Protein AF-A0A094FF43-F1 (afdb_monomer_lite)

Radius of gyration: 44.29 Å; chains: 1; bounding box: 43×76×124 Å

Foldseek 3Di:
DEDAPAQEDQEDEDEDADEDADAHPQHAYHNHEYYADEAYDHYHPPNHQAHRAYHAYHAAEYDCVNVVVNCVSNVHDPPDPRDDHDHPHPPPPPPPPPVVVVCVVPVPVVVVVVVVVVVVVVVVVVVVVPPDPDDPCVVVVVPDDDDDDDDDDYDDDDDDDDDDDDDDDDDDDDDDDDDD

Secondary structure (DSSP, 8-state):
---TT--EEEEEEEEEEEEEEEE-TT--EEEEEEEEEEEEEEEE-TT--EES-EEEEEEEE---HHHHHHHHHTT--SS-TTEEEEEE-----PPPPHHHHHHHHHHHHHHHHHHHHHHHHHHHHHHHHS-PPPPGGGGTGGGS--PPPPP-----------------------------

pLDDT: mean 71.74, std 20.82, range [31.08, 95.75]

Sequence (180 aa):
FSLPKLLSTDSFKVYTYNPLGVNLAPLATITNKLSLRGNITELSLSSLNHVGEVQIQSEDILDCAPAIAVWERAQHSIPDDKFNCAGKKVQPKKPFPKAAIIGMSIGIPLVIAVLVLLYIQRKKTTRRLNEAPPPEYDLALEALPKYSPREDGGSVNGPESVQGSESVASTHPLERRNNV

Structure (mmCIF, N/CA/C/O backbone):
data_AF-A0A094FF43-F1
#
_entry.id   AF-A0A094FF43-F1
#
loop_
_atom_site.group_PDB
_atom_site.id
_atom_site.type_symbol
_atom_site.label_atom_id
_atom_site.label_alt_id
_atom_site.label_comp_id
_atom_site.label_asym_id
_atom_site.label_entity_id
_atom_site.label_seq_id
_atom_site.pdbx_PDB_ins_code
_atom_site.Cartn_x
_atom_site.Cartn_y
_atom_site.Cartn_z
_atom_site.occupancy
_atom_site.B_iso_or_equiv
_atom_site.auth_seq_id
_atom_site.auth_comp_id
_atom_site.auth_asym_id
_atom_site.auth_atom_id
_atom_site.pdbx_PDB_model_num
ATOM 1 N N . PHE A 1 1 ? 2.092 -13.997 4.480 1.00 56.56 1 PHE A N 1
ATOM 2 C CA . PHE A 1 1 ? 2.325 -14.617 3.158 1.00 56.56 1 PHE A CA 1
ATOM 3 C C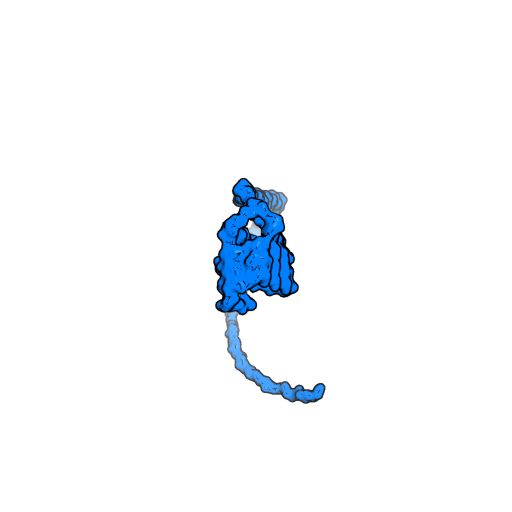 . PHE A 1 1 ? 3.713 -14.196 2.686 1.00 56.56 1 PHE A C 1
ATOM 5 O O . PHE A 1 1 ? 4.025 -13.025 2.852 1.00 56.56 1 PHE A O 1
ATOM 12 N N . SER A 1 2 ? 4.560 -15.106 2.190 1.00 52.78 2 SER A N 1
ATOM 13 C CA . SER A 1 2 ? 5.903 -14.768 1.684 1.00 52.78 2 SER A CA 1
ATOM 14 C C . SER A 1 2 ? 6.236 -15.570 0.421 1.00 52.78 2 SER A C 1
ATOM 16 O O . SER A 1 2 ? 5.832 -16.725 0.289 1.00 52.78 2 SER A O 1
ATOM 18 N N . LEU A 1 3 ? 6.958 -14.948 -0.516 1.00 66.69 3 LEU A N 1
ATOM 19 C CA . LEU A 1 3 ? 7.354 -15.524 -1.809 1.00 66.69 3 LEU A CA 1
ATOM 20 C C . LEU A 1 3 ? 8.888 -15.497 -1.952 1.00 66.69 3 LEU A C 1
ATOM 22 O O . LEU A 1 3 ? 9.415 -14.772 -2.789 1.00 66.69 3 LEU A O 1
ATOM 26 N N . PRO A 1 4 ? 9.637 -16.286 -1.163 1.00 68.06 4 PRO A N 1
ATOM 27 C CA . PRO A 1 4 ? 11.077 -16.100 -0.943 1.00 68.06 4 PRO A CA 1
ATOM 28 C C . PRO A 1 4 ? 11.986 -16.291 -2.171 1.00 68.06 4 PRO A C 1
ATOM 30 O O . PRO A 1 4 ? 13.184 -16.055 -2.073 1.00 68.06 4 PRO A O 1
ATOM 33 N N . LYS A 1 5 ? 11.459 -16.736 -3.317 1.00 81.62 5 LYS A N 1
ATOM 34 C CA . LYS A 1 5 ? 12.231 -16.940 -4.558 1.00 81.62 5 LYS A CA 1
ATOM 35 C C . LYS A 1 5 ? 11.713 -16.135 -5.748 1.00 81.62 5 LYS A C 1
ATOM 37 O O . LYS A 1 5 ? 12.298 -16.209 -6.825 1.00 81.62 5 LYS A O 1
ATOM 42 N N . LEU A 1 6 ? 10.614 -15.402 -5.587 1.00 81.00 6 LEU A N 1
ATOM 43 C CA . LEU A 1 6 ? 10.031 -14.651 -6.690 1.00 81.00 6 LEU A CA 1
ATOM 44 C C . LEU A 1 6 ? 10.746 -13.303 -6.797 1.00 81.00 6 LEU A C 1
ATOM 46 O O . LEU A 1 6 ? 10.535 -12.431 -5.963 1.00 81.00 6 LEU A O 1
ATOM 50 N N . LEU A 1 7 ? 11.614 -13.160 -7.800 1.00 89.31 7 LEU A N 1
ATOM 51 C CA . LEU A 1 7 ? 12.406 -11.944 -8.033 1.00 89.31 7 LEU A CA 1
ATOM 52 C C . LEU A 1 7 ? 11.763 -11.002 -9.055 1.00 89.31 7 LEU A C 1
ATOM 54 O O . LEU A 1 7 ? 11.935 -9.790 -8.963 1.00 89.31 7 LEU A O 1
ATOM 58 N N . SER A 1 8 ? 10.998 -11.546 -10.000 1.00 91.06 8 SER A N 1
ATOM 59 C CA . SER A 1 8 ? 10.296 -10.773 -11.021 1.00 91.06 8 SER A CA 1
ATOM 60 C C . SER A 1 8 ? 8.938 -11.393 -11.325 1.00 91.06 8 SER A C 1
ATOM 62 O O . SER A 1 8 ? 8.782 -12.615 -11.281 1.00 91.06 8 SER A O 1
ATOM 64 N N . THR A 1 9 ? 7.957 -10.552 -11.626 1.00 94.12 9 THR A N 1
ATOM 65 C CA . THR A 1 9 ? 6.643 -10.953 -12.130 1.00 94.12 9 THR A CA 1
ATOM 66 C C . THR A 1 9 ? 6.130 -9.900 -13.103 1.00 94.12 9 THR A C 1
ATOM 68 O O . THR A 1 9 ? 6.512 -8.735 -13.033 1.00 94.12 9 THR A O 1
ATOM 71 N N . ASP A 1 10 ? 5.236 -10.290 -14.004 1.00 94.12 10 ASP A N 1
ATOM 72 C CA . ASP A 1 10 ? 4.547 -9.323 -14.856 1.00 94.12 10 ASP A CA 1
ATOM 73 C C . ASP A 1 10 ? 3.554 -8.491 -14.032 1.00 94.12 10 ASP A C 1
ATOM 75 O O . ASP A 1 10 ? 3.614 -7.265 -13.985 1.00 94.12 10 ASP A O 1
ATOM 79 N N . SER A 1 11 ? 2.668 -9.175 -13.311 1.00 93.06 11 SER A N 1
ATOM 80 C CA . SER A 1 11 ? 1.592 -8.556 -12.547 1.00 93.06 11 SER A CA 1
ATOM 81 C C . SER A 1 11 ? 1.504 -9.172 -11.155 1.00 93.06 11 SER A C 1
ATOM 83 O O . SER A 1 11 ? 1.654 -10.384 -10.984 1.00 93.06 11 SER A O 1
ATOM 85 N N . PHE A 1 12 ? 1.221 -8.346 -10.152 1.00 93.44 12 PHE A N 1
ATOM 86 C CA . PHE A 1 12 ? 0.979 -8.781 -8.780 1.00 93.44 12 PHE A CA 1
ATOM 87 C C . PHE A 1 12 ? -0.339 -8.191 -8.292 1.00 93.44 12 PHE A C 1
ATOM 89 O O . PHE A 1 12 ? -0.502 -6.971 -8.258 1.00 93.44 12 PHE A O 1
ATOM 96 N N . LYS A 1 13 ? -1.299 -9.055 -7.947 1.00 94.88 13 LYS A N 1
ATOM 97 C CA . LYS A 1 13 ? -2.649 -8.644 -7.551 1.00 94.88 13 LYS A CA 1
ATOM 98 C C . LYS A 1 13 ? -3.035 -9.291 -6.232 1.00 94.88 13 LYS A C 1
ATOM 100 O O . LYS A 1 13 ? -2.960 -10.511 -6.109 1.00 94.88 13 LYS A O 1
ATOM 105 N N . VAL A 1 14 ? -3.479 -8.486 -5.274 1.00 93.94 14 VAL A N 1
ATOM 106 C CA . VAL A 1 14 ? -3.977 -8.963 -3.981 1.00 93.94 14 VAL A CA 1
ATOM 107 C C . VAL A 1 14 ? -5.295 -8.278 -3.667 1.00 93.94 14 VAL A C 1
ATOM 109 O O . VAL A 1 14 ? -5.394 -7.052 -3.703 1.00 93.94 14 VAL A O 1
ATOM 112 N N . TYR A 1 15 ? -6.285 -9.098 -3.329 1.00 94.38 15 TYR A N 1
ATOM 113 C CA . TYR A 1 15 ? -7.586 -8.673 -2.836 1.00 94.38 15 TYR A CA 1
ATOM 114 C C . TYR A 1 15 ? -7.793 -9.298 -1.463 1.00 94.38 15 TYR A C 1
ATOM 116 O O . TYR A 1 15 ? -7.641 -10.512 -1.319 1.00 94.38 15 TYR A O 1
ATOM 124 N N . THR A 1 16 ? -8.111 -8.489 -0.458 1.00 92.31 16 THR A N 1
ATOM 125 C CA . THR A 1 16 ? -8.275 -8.982 0.914 1.00 92.31 16 THR A CA 1
ATOM 126 C C . THR A 1 16 ? -9.426 -8.300 1.634 1.00 92.31 16 THR A C 1
ATOM 128 O O . THR A 1 16 ? -9.541 -7.079 1.626 1.00 92.31 16 THR A O 1
ATOM 131 N N . TYR A 1 17 ? -10.261 -9.093 2.297 1.00 92.50 17 TYR A N 1
ATOM 132 C CA . TYR A 1 17 ? -11.301 -8.588 3.198 1.00 92.50 17 TYR A CA 1
ATOM 133 C C . TYR A 1 17 ? -10.786 -8.458 4.637 1.00 92.50 17 TYR A C 1
ATOM 135 O O . TYR A 1 17 ? -11.194 -7.566 5.376 1.00 92.50 17 TYR A O 1
ATOM 143 N N . ASN A 1 18 ? -9.854 -9.333 5.023 1.00 92.50 18 ASN A N 1
ATOM 144 C CA . ASN A 1 18 ? -9.250 -9.334 6.350 1.00 92.50 18 ASN A CA 1
ATOM 145 C C . ASN A 1 18 ? -8.011 -8.426 6.377 1.00 92.50 18 ASN A C 1
ATOM 147 O O . ASN A 1 18 ? -7.347 -8.300 5.342 1.00 92.50 18 ASN A O 1
ATOM 151 N N . PRO A 1 19 ? -7.667 -7.844 7.543 1.00 91.88 19 PRO A N 1
ATOM 152 C CA . PRO A 1 19 ? -6.431 -7.090 7.721 1.00 91.88 19 PRO A CA 1
ATOM 153 C C . PRO A 1 19 ? -5.211 -7.877 7.226 1.00 91.88 19 PRO A C 1
ATOM 155 O O . PRO A 1 19 ? -4.962 -8.996 7.685 1.00 91.88 19 PRO A O 1
ATOM 158 N N . LEU A 1 20 ? -4.460 -7.305 6.285 1.00 92.25 20 LEU A N 1
ATOM 159 C CA . LEU A 1 20 ? -3.288 -7.942 5.690 1.00 92.25 20 LEU A CA 1
ATOM 160 C C . LEU A 1 20 ? -2.114 -6.967 5.592 1.00 92.25 20 LEU A C 1
ATOM 162 O O . LEU A 1 20 ? -2.207 -5.919 4.952 1.00 92.25 20 LEU A O 1
ATOM 166 N N . GLY A 1 21 ? -0.978 -7.369 6.161 1.00 92.19 21 GLY A N 1
ATOM 167 C CA . GLY A 1 21 ? 0.318 -6.758 5.880 1.00 92.19 21 GLY A CA 1
ATOM 168 C C . GLY A 1 21 ? 0.927 -7.350 4.611 1.00 92.19 21 GLY A C 1
ATOM 169 O O . GLY A 1 21 ? 1.038 -8.573 4.474 1.00 92.19 21 GLY A O 1
ATOM 170 N N . VAL A 1 22 ? 1.322 -6.489 3.675 1.00 91.69 22 VAL A N 1
ATOM 171 C CA . VAL A 1 22 ? 1.930 -6.886 2.403 1.00 91.69 22 VAL A CA 1
ATOM 172 C C . VAL A 1 22 ? 3.428 -6.616 2.461 1.00 91.69 22 VAL A C 1
ATOM 174 O O . VAL A 1 22 ? 3.863 -5.469 2.500 1.00 91.69 22 VAL A O 1
ATOM 177 N N . ASN A 1 23 ? 4.219 -7.686 2.417 1.00 93.00 23 ASN A N 1
ATOM 178 C CA . ASN A 1 23 ? 5.666 -7.623 2.254 1.00 93.00 23 ASN A CA 1
ATOM 179 C C . ASN A 1 23 ? 6.042 -8.383 0.983 1.00 93.00 23 ASN A C 1
ATOM 181 O O . ASN A 1 23 ? 5.825 -9.594 0.898 1.00 93.00 23 ASN A O 1
ATOM 185 N N . LEU A 1 24 ? 6.568 -7.662 -0.006 1.00 90.75 24 LEU A N 1
ATOM 186 C CA . LEU A 1 24 ? 6.925 -8.251 -1.295 1.00 90.75 24 LEU A CA 1
ATOM 187 C C . LEU A 1 24 ? 8.354 -8.786 -1.347 1.00 90.75 24 LEU A C 1
ATOM 189 O O . LEU A 1 24 ? 8.715 -9.369 -2.360 1.00 90.75 24 LEU A O 1
ATOM 193 N N . ALA A 1 25 ? 9.161 -8.649 -0.293 1.00 89.44 25 ALA A N 1
ATOM 194 C CA . ALA A 1 25 ? 10.526 -9.162 -0.311 1.00 89.44 25 ALA A CA 1
ATOM 195 C C . ALA A 1 25 ? 10.560 -10.676 -0.615 1.00 89.44 25 ALA A C 1
ATOM 197 O O . ALA A 1 25 ? 9.805 -11.443 -0.003 1.00 89.44 25 ALA A O 1
ATOM 198 N N . PRO A 1 26 ? 11.433 -11.131 -1.539 1.00 90.19 26 PRO A N 1
ATOM 199 C CA . PRO A 1 26 ? 12.526 -10.418 -2.216 1.00 90.19 26 PRO A CA 1
ATOM 200 C C . PRO A 1 26 ? 12.194 -9.899 -3.634 1.00 90.19 26 PRO A C 1
ATOM 202 O O . PRO A 1 26 ? 13.107 -9.677 -4.426 1.00 90.19 26 PRO A O 1
ATOM 205 N N . LEU A 1 27 ? 10.920 -9.733 -3.990 1.00 91.31 27 LEU A N 1
ATOM 206 C CA . LEU A 1 27 ? 10.491 -9.307 -5.322 1.00 91.31 27 LEU A CA 1
ATOM 207 C C . LEU A 1 27 ? 11.119 -7.962 -5.699 1.00 91.31 27 LEU A C 1
ATOM 209 O O . LEU A 1 27 ? 10.945 -6.967 -4.990 1.00 91.31 27 LEU A O 1
ATOM 213 N N . ALA A 1 28 ? 11.841 -7.950 -6.817 1.00 92.94 28 ALA A N 1
ATOM 214 C CA . ALA A 1 28 ? 12.603 -6.806 -7.302 1.00 92.94 28 ALA A CA 1
ATOM 215 C C . ALA A 1 28 ? 11.921 -6.089 -8.472 1.00 92.94 28 ALA A C 1
ATOM 217 O O . ALA A 1 28 ? 12.073 -4.875 -8.621 1.00 92.94 28 ALA A O 1
ATOM 218 N N . THR A 1 29 ? 11.148 -6.811 -9.285 1.00 93.56 29 THR A N 1
ATOM 219 C CA . THR A 1 29 ? 10.566 -6.264 -10.516 1.00 93.56 29 THR A CA 1
ATOM 220 C C . THR A 1 29 ? 9.107 -6.673 -10.688 1.00 93.56 29 THR A C 1
ATOM 222 O O . THR A 1 29 ? 8.768 -7.853 -10.600 1.00 93.56 29 THR A O 1
ATOM 225 N N . ILE A 1 30 ? 8.248 -5.689 -10.965 1.00 94.50 30 ILE A N 1
ATOM 226 C CA . ILE A 1 30 ? 6.887 -5.884 -11.474 1.00 94.50 30 ILE A CA 1
ATOM 227 C C . ILE A 1 30 ? 6.784 -5.141 -12.804 1.00 94.50 30 ILE A C 1
ATOM 229 O O . ILE A 1 30 ? 6.743 -3.917 -12.826 1.00 94.50 30 ILE A O 1
ATOM 233 N N . THR A 1 31 ? 6.775 -5.852 -13.925 1.00 92.50 31 THR A N 1
ATOM 234 C CA . THR A 1 31 ? 6.889 -5.199 -15.241 1.00 92.50 31 THR A CA 1
ATOM 235 C C . THR A 1 31 ? 5.644 -4.398 -15.617 1.00 92.50 31 THR A C 1
ATOM 237 O O . THR A 1 31 ? 5.757 -3.338 -16.222 1.00 92.50 31 THR A O 1
ATOM 240 N N . ASN A 1 32 ? 4.462 -4.888 -15.252 1.00 94.06 32 ASN A N 1
ATOM 241 C CA . ASN A 1 32 ? 3.196 -4.336 -15.708 1.00 94.06 32 ASN A CA 1
ATOM 242 C C . ASN A 1 32 ? 2.439 -3.667 -14.564 1.00 94.06 32 ASN A C 1
ATOM 244 O O . ASN A 1 32 ? 2.409 -2.444 -14.493 1.00 94.06 32 ASN A O 1
ATOM 248 N N . LYS A 1 33 ? 1.864 -4.438 -13.631 1.00 93.94 33 LYS A N 1
ATOM 249 C CA . LYS A 1 33 ? 0.912 -3.875 -12.662 1.00 93.94 33 LYS A CA 1
ATOM 250 C C . LYS A 1 33 ? 1.011 -4.458 -11.260 1.00 93.94 33 LYS A C 1
ATOM 252 O O . LYS A 1 33 ? 0.820 -5.659 -11.060 1.00 93.94 33 LYS A O 1
ATOM 257 N N . LEU A 1 34 ? 1.185 -3.578 -10.275 1.00 95.12 34 LEU A N 1
ATOM 258 C CA . LEU A 1 34 ? 0.960 -3.839 -8.855 1.00 95.12 34 LEU A CA 1
ATOM 259 C C . LEU A 1 34 ? -0.447 -3.360 -8.477 1.00 95.12 34 LEU A C 1
ATOM 261 O O . LEU A 1 34 ? -0.717 -2.162 -8.482 1.00 95.12 34 LEU A O 1
ATOM 265 N N . SER A 1 35 ? -1.349 -4.283 -8.138 1.00 95.75 35 SER A N 1
ATOM 266 C CA . SER A 1 35 ? -2.712 -3.961 -7.707 1.00 95.75 35 SER A CA 1
ATOM 267 C C . SER A 1 35 ? -3.007 -4.535 -6.328 1.00 95.75 35 SER A C 1
ATOM 269 O O . SER A 1 35 ? -3.028 -5.748 -6.136 1.00 95.75 35 SER A O 1
ATOM 271 N N . LEU A 1 36 ? -3.251 -3.661 -5.362 1.00 95.06 36 LEU A N 1
ATOM 272 C CA . LEU A 1 36 ? -3.528 -4.026 -3.982 1.00 95.06 36 LEU A CA 1
ATOM 273 C C . LEU A 1 36 ? -4.868 -3.413 -3.571 1.00 95.06 36 LEU A C 1
ATOM 275 O O . LEU A 1 36 ? -5.031 -2.196 -3.649 1.00 95.06 36 LEU A O 1
ATOM 279 N N . ARG A 1 37 ? -5.839 -4.234 -3.160 1.00 94.88 37 ARG A N 1
ATOM 280 C CA . ARG A 1 37 ? -7.187 -3.757 -2.826 1.00 94.88 37 ARG A CA 1
ATOM 281 C C . ARG A 1 37 ? -7.759 -4.424 -1.577 1.00 94.88 37 ARG A C 1
ATOM 283 O O . ARG A 1 37 ? -7.678 -5.643 -1.432 1.00 94.88 37 ARG A O 1
ATOM 290 N N . GLY A 1 38 ? -8.404 -3.625 -0.731 1.00 93.19 38 GLY A N 1
ATOM 291 C CA . GLY A 1 38 ? -9.156 -4.089 0.437 1.00 93.19 38 GLY A CA 1
ATOM 292 C C . GLY A 1 38 ? -8.525 -3.660 1.762 1.00 93.19 38 GLY A C 1
ATOM 293 O O . GLY A 1 38 ? -7.999 -2.555 1.856 1.00 93.19 38 GLY A O 1
ATOM 294 N N . ASN A 1 39 ? -8.575 -4.496 2.799 1.00 92.50 39 ASN A N 1
ATOM 295 C CA . ASN A 1 39 ? -8.104 -4.125 4.140 1.00 92.50 39 ASN A CA 1
ATOM 296 C C . ASN A 1 39 ? -6.585 -4.328 4.309 1.00 92.50 39 ASN A C 1
ATOM 298 O O . ASN A 1 39 ? -6.123 -5.336 4.847 1.00 92.50 39 ASN A O 1
ATOM 302 N N . ILE A 1 40 ? -5.802 -3.377 3.798 1.00 92.38 40 ILE A N 1
ATOM 303 C CA . ILE A 1 40 ? -4.337 -3.418 3.859 1.00 92.38 40 ILE A CA 1
ATOM 304 C C . ILE A 1 40 ? -3.855 -2.508 4.976 1.00 92.38 40 ILE A C 1
ATOM 306 O O . ILE A 1 40 ? -4.079 -1.298 4.932 1.00 92.38 40 ILE A O 1
ATOM 310 N N . THR A 1 41 ? -3.171 -3.104 5.948 1.00 90.69 41 THR A N 1
ATOM 311 C CA . THR A 1 41 ? -2.727 -2.423 7.171 1.00 90.69 41 THR A CA 1
ATOM 312 C C . THR A 1 41 ? -1.263 -2.008 7.130 1.00 90.69 41 THR A C 1
ATOM 314 O O . THR A 1 41 ? -0.861 -1.090 7.835 1.00 90.69 41 THR A O 1
ATOM 317 N N . GLU A 1 42 ? -0.449 -2.690 6.326 1.00 91.25 42 GLU A N 1
ATOM 318 C CA . GLU A 1 42 ? 0.986 -2.436 6.223 1.00 91.25 42 GLU A CA 1
ATOM 319 C C . GLU A 1 42 ? 1.470 -2.713 4.801 1.00 91.25 42 GLU A C 1
ATOM 321 O O . GLU A 1 42 ? 1.015 -3.660 4.149 1.00 91.25 42 GLU A O 1
ATOM 326 N N . LEU A 1 43 ? 2.408 -1.891 4.333 1.00 91.06 43 LEU A N 1
ATOM 327 C CA . LEU A 1 43 ? 2.989 -1.991 3.005 1.00 91.06 43 LEU A CA 1
ATOM 328 C C . LEU A 1 43 ? 4.512 -1.881 3.076 1.00 91.06 43 LEU A C 1
ATOM 330 O O . LEU A 1 43 ? 5.056 -0.832 3.410 1.00 91.06 43 LEU A O 1
ATOM 334 N N . SER A 1 44 ? 5.198 -2.954 2.689 1.00 92.88 44 SER A N 1
ATOM 335 C CA . SER A 1 44 ? 6.651 -2.987 2.544 1.00 92.88 44 SER A CA 1
ATOM 336 C C . SER A 1 44 ? 7.034 -3.399 1.124 1.00 92.88 44 SER A C 1
ATOM 338 O O . SER A 1 44 ? 6.791 -4.526 0.684 1.00 92.88 44 SER A O 1
ATOM 340 N N . LEU A 1 45 ? 7.628 -2.445 0.403 1.00 91.94 45 LEU A N 1
ATOM 341 C CA . LEU A 1 45 ? 8.055 -2.563 -0.997 1.00 91.94 45 LEU A CA 1
ATOM 342 C C . LEU A 1 45 ? 9.560 -2.280 -1.158 1.00 91.94 45 LEU A C 1
ATOM 344 O O . LEU A 1 45 ? 10.019 -1.847 -2.213 1.00 91.94 45 LEU A O 1
ATOM 348 N N . SER A 1 46 ? 10.338 -2.480 -0.095 1.00 89.19 46 SER A N 1
ATOM 349 C CA . SER A 1 46 ? 11.753 -2.092 -0.030 1.00 89.19 46 SER A CA 1
ATOM 350 C C . SER A 1 46 ? 12.633 -2.795 -1.066 1.00 89.19 46 SER A C 1
ATOM 352 O O . SER A 1 46 ? 13.551 -2.176 -1.597 1.00 89.19 46 SER A O 1
ATOM 354 N N . SER A 1 47 ? 12.339 -4.056 -1.395 1.00 91.50 47 SER A N 1
ATOM 355 C CA . SER A 1 47 ? 13.074 -4.820 -2.411 1.00 91.50 47 SER A CA 1
ATOM 356 C C . SER A 1 47 ? 12.725 -4.431 -3.847 1.00 91.50 47 SER A C 1
ATOM 358 O O . SER A 1 47 ? 13.485 -4.753 -4.756 1.00 91.50 47 SER A O 1
ATOM 360 N N . LEU A 1 48 ? 11.585 -3.765 -4.064 1.00 92.00 48 LEU A N 1
ATOM 361 C CA . LEU A 1 48 ? 11.070 -3.479 -5.396 1.00 92.00 48 LEU A CA 1
ATOM 362 C C . LEU A 1 48 ? 11.825 -2.287 -5.995 1.00 92.00 48 LEU A C 1
ATOM 364 O O . LEU A 1 48 ? 11.866 -1.215 -5.393 1.00 92.00 48 LEU A O 1
ATOM 368 N N . ASN A 1 49 ? 12.426 -2.485 -7.166 1.00 92.06 49 ASN A N 1
ATOM 369 C CA . ASN A 1 49 ? 13.223 -1.483 -7.880 1.00 92.06 49 ASN A CA 1
ATOM 370 C C . ASN A 1 49 ? 12.517 -0.947 -9.125 1.00 92.06 49 ASN A C 1
ATOM 372 O O . ASN A 1 49 ? 12.790 0.171 -9.548 1.00 92.06 49 ASN A O 1
ATOM 376 N N . HIS A 1 50 ? 11.628 -1.742 -9.717 1.00 92.88 50 HIS A N 1
ATOM 377 C CA . HIS A 1 50 ? 10.885 -1.358 -10.907 1.00 92.88 50 HIS A CA 1
ATOM 378 C C . HIS A 1 50 ? 9.431 -1.814 -10.802 1.00 92.88 50 HIS A C 1
ATOM 380 O O . HIS A 1 50 ? 9.161 -2.957 -10.414 1.00 92.88 50 HIS A O 1
ATOM 386 N N . VAL A 1 51 ? 8.515 -0.914 -11.155 1.00 93.44 51 VAL A N 1
ATOM 387 C CA . VAL A 1 51 ? 7.075 -1.160 -11.210 1.00 93.44 51 VAL A CA 1
ATOM 388 C C . VAL A 1 51 ? 6.475 -0.369 -12.372 1.00 93.44 51 VAL A C 1
ATOM 390 O O . VAL A 1 51 ? 6.714 0.828 -12.459 1.00 93.44 51 VAL A O 1
ATOM 393 N N . GLY A 1 52 ? 5.719 -1.022 -13.257 1.00 91.69 52 GLY A N 1
ATOM 394 C CA . GLY A 1 52 ? 5.111 -0.346 -14.414 1.00 91.69 52 GLY A CA 1
ATOM 395 C C . GLY A 1 52 ? 3.892 0.521 -14.071 1.00 91.69 52 GLY A C 1
ATOM 396 O O . GLY A 1 52 ? 3.736 1.622 -14.592 1.00 91.69 52 GLY A O 1
ATOM 397 N N . GLU A 1 53 ? 3.025 0.031 -13.184 1.00 94.44 53 GLU A N 1
ATOM 398 C CA . GLU A 1 53 ? 1.800 0.695 -12.730 1.00 94.44 53 GLU A CA 1
ATOM 399 C C . GLU A 1 53 ? 1.533 0.321 -11.268 1.00 94.44 53 GLU A C 1
ATOM 401 O O . GLU A 1 53 ? 1.670 -0.843 -10.873 1.00 94.44 53 GLU A O 1
ATOM 406 N N . VAL A 1 54 ? 1.109 1.295 -10.463 1.00 94.75 54 VAL A N 1
ATOM 407 C CA . VAL A 1 54 ? 0.773 1.116 -9.049 1.00 94.75 54 VAL A CA 1
ATOM 408 C C . VAL A 1 54 ? -0.679 1.514 -8.820 1.00 94.75 54 VAL A C 1
ATOM 410 O O . VAL A 1 54 ? -1.044 2.678 -8.948 1.00 94.75 54 VAL A O 1
ATOM 413 N N . GLN A 1 55 ? -1.509 0.552 -8.421 1.00 95.19 55 GLN A N 1
ATOM 414 C CA . GLN A 1 55 ? -2.887 0.784 -7.991 1.00 95.19 55 GLN A CA 1
ATOM 415 C C . GLN A 1 55 ? -3.119 0.194 -6.605 1.00 95.19 55 GLN A C 1
ATOM 417 O O . GLN A 1 55 ? -3.343 -1.007 -6.453 1.00 95.19 55 GLN A O 1
ATOM 422 N N . ILE A 1 56 ? -3.102 1.046 -5.589 1.00 94.88 56 ILE A N 1
ATOM 423 C CA . ILE A 1 56 ? -3.294 0.665 -4.194 1.00 94.88 56 ILE A CA 1
ATOM 424 C C . ILE A 1 56 ? -4.549 1.357 -3.671 1.00 94.88 56 ILE A C 1
ATOM 426 O O . ILE A 1 56 ? -4.646 2.581 -3.685 1.00 94.88 56 ILE A O 1
ATOM 430 N N . GLN A 1 57 ? -5.516 0.565 -3.219 1.00 94.06 57 GLN A N 1
ATOM 431 C CA . GLN A 1 57 ? -6.775 1.025 -2.639 1.00 94.06 57 GLN A CA 1
ATOM 432 C C . GLN A 1 57 ? -7.012 0.302 -1.314 1.00 94.06 57 GLN A C 1
ATOM 434 O O . GLN A 1 57 ? -7.514 -0.824 -1.303 1.00 94.06 57 GLN A O 1
ATOM 439 N N . SER A 1 58 ? -6.650 0.946 -0.205 1.00 92.50 58 SER A N 1
ATOM 440 C CA . SER A 1 58 ? -6.932 0.432 1.134 1.00 92.50 58 SER A CA 1
ATOM 441 C C . SER A 1 58 ? -8.237 0.992 1.692 1.00 92.50 58 SER A C 1
ATOM 443 O O . SER A 1 58 ? -8.530 2.184 1.574 1.00 92.50 58 SER A O 1
ATOM 445 N N . GLU A 1 59 ? -9.020 0.123 2.324 1.00 90.44 59 GLU A N 1
ATOM 446 C CA . GLU A 1 59 ? -10.220 0.490 3.082 1.00 90.44 59 GLU A CA 1
ATOM 447 C C . GLU A 1 59 ? -9.892 1.088 4.457 1.00 90.44 59 GLU A C 1
ATOM 449 O O . GLU A 1 59 ? -10.751 1.727 5.080 1.00 90.44 59 GLU A O 1
ATOM 454 N N . ASP A 1 60 ? -8.660 0.891 4.926 1.00 86.50 60 ASP A N 1
ATOM 455 C CA . ASP A 1 60 ? -8.151 1.424 6.182 1.00 86.50 60 ASP A CA 1
ATOM 456 C C . ASP A 1 60 ? -7.020 2.431 5.942 1.00 86.50 60 ASP A C 1
ATOM 458 O O . ASP A 1 60 ? -6.706 2.823 4.811 1.00 86.50 60 ASP A O 1
ATOM 462 N N . ILE A 1 61 ? -6.463 2.930 7.035 1.00 87.19 61 ILE A N 1
ATOM 463 C CA . ILE A 1 61 ? -5.359 3.860 7.037 1.00 87.19 61 ILE A CA 1
ATOM 464 C C . ILE A 1 61 ? -4.112 3.186 6.475 1.00 87.19 61 ILE A C 1
ATOM 466 O O . ILE A 1 61 ? -3.629 2.205 7.032 1.00 87.19 61 ILE A O 1
ATOM 470 N N . LEU A 1 62 ? -3.562 3.758 5.402 1.00 89.75 62 LEU A N 1
ATOM 471 C CA . LEU A 1 62 ? -2.364 3.243 4.750 1.00 89.75 62 LEU A CA 1
ATOM 472 C C . LEU A 1 62 ? -1.365 4.364 4.471 1.00 89.75 62 LEU A C 1
ATOM 474 O O . LEU A 1 62 ? -1.725 5.406 3.919 1.00 89.75 62 LEU A O 1
ATOM 478 N N . ASP A 1 63 ? -0.103 4.123 4.823 1.00 90.19 63 ASP A N 1
ATOM 479 C CA . ASP A 1 63 ? 1.011 4.967 4.408 1.00 90.19 63 ASP A CA 1
ATOM 480 C C . ASP A 1 63 ? 1.438 4.618 2.974 1.00 90.19 63 ASP A C 1
ATOM 482 O O . ASP A 1 63 ? 1.853 3.496 2.677 1.00 90.19 63 ASP A O 1
ATOM 486 N N . CYS A 1 64 ? 1.327 5.597 2.078 1.00 90.88 64 CYS A N 1
ATOM 487 C CA . CYS A 1 64 ? 1.710 5.471 0.675 1.00 90.88 64 CYS A CA 1
ATOM 488 C C . CYS A 1 64 ? 3.180 5.834 0.411 1.00 90.88 64 CYS A C 1
ATOM 490 O O . CYS A 1 64 ? 3.642 5.642 -0.716 1.00 90.88 64 CYS A O 1
ATOM 492 N N . ALA A 1 65 ? 3.933 6.330 1.402 1.00 91.50 65 ALA A N 1
ATOM 493 C CA . ALA A 1 65 ? 5.336 6.712 1.225 1.00 91.50 65 ALA A CA 1
ATOM 494 C C . ALA A 1 65 ? 6.219 5.583 0.647 1.00 91.50 65 ALA A C 1
ATOM 496 O O . ALA A 1 65 ? 6.992 5.864 -0.273 1.00 91.50 65 ALA A O 1
ATOM 497 N N . PRO A 1 66 ? 6.079 4.303 1.060 1.00 92.31 66 PRO A N 1
ATOM 498 C CA . PRO A 1 66 ? 6.839 3.209 0.454 1.00 92.31 66 PRO A CA 1
ATOM 499 C C . PRO A 1 66 ? 6.551 3.024 -1.042 1.00 92.31 66 PRO A C 1
ATOM 501 O O . PRO A 1 66 ? 7.465 2.734 -1.809 1.00 92.31 66 PRO A O 1
ATOM 504 N N . ALA A 1 67 ? 5.297 3.206 -1.472 1.00 92.12 67 ALA A N 1
ATOM 505 C CA . ALA A 1 67 ? 4.908 3.088 -2.878 1.00 92.12 67 ALA A CA 1
ATOM 506 C C . ALA A 1 67 ? 5.447 4.252 -3.719 1.00 92.12 67 ALA A C 1
ATOM 508 O O . ALA A 1 67 ? 5.962 4.020 -4.811 1.00 92.12 67 ALA A O 1
ATOM 509 N N . ILE A 1 68 ? 5.387 5.477 -3.186 1.00 91.69 68 ILE A N 1
ATOM 510 C CA . ILE A 1 68 ? 5.958 6.677 -3.818 1.00 91.69 68 ILE A CA 1
ATOM 511 C C . ILE A 1 68 ? 7.466 6.493 -4.026 1.00 91.69 68 ILE A C 1
ATOM 513 O O . ILE A 1 68 ? 7.964 6.663 -5.134 1.00 91.69 68 ILE A O 1
ATOM 517 N N . ALA A 1 69 ? 8.183 6.042 -2.994 1.00 91.81 69 ALA A N 1
ATOM 518 C CA . ALA A 1 69 ? 9.629 5.846 -3.064 1.00 91.81 69 ALA A CA 1
ATOM 519 C C . ALA A 1 69 ? 10.055 4.776 -4.085 1.00 91.81 69 ALA A C 1
ATOM 521 O O . ALA A 1 69 ? 11.163 4.829 -4.616 1.00 91.81 69 ALA A O 1
ATOM 522 N N . VAL A 1 70 ? 9.222 3.763 -4.343 1.00 92.50 70 VAL A N 1
ATOM 523 C CA . VAL A 1 70 ? 9.475 2.799 -5.429 1.00 92.50 70 VAL A CA 1
ATOM 524 C C . VAL A 1 70 ? 9.216 3.438 -6.790 1.00 92.50 70 VAL A C 1
ATOM 526 O O . VAL A 1 70 ? 10.021 3.256 -7.699 1.00 92.50 70 VAL A O 1
ATOM 529 N N . TRP A 1 71 ? 8.115 4.179 -6.927 1.00 93.12 71 TRP A N 1
ATOM 530 C CA . TRP A 1 71 ? 7.732 4.844 -8.173 1.00 93.12 71 TRP A CA 1
ATOM 531 C C . TRP A 1 71 ? 8.814 5.816 -8.657 1.00 93.12 71 TRP A C 1
ATOM 533 O O . TRP A 1 71 ? 9.257 5.743 -9.801 1.00 93.12 71 TRP A O 1
ATOM 543 N N . GLU A 1 72 ? 9.321 6.650 -7.749 1.00 91.12 72 GLU A N 1
ATOM 544 C CA . GLU A 1 72 ? 10.408 7.591 -8.032 1.00 91.12 72 GLU A CA 1
ATOM 545 C C . GLU A 1 72 ? 11.724 6.868 -8.368 1.00 91.12 72 GLU A C 1
ATOM 547 O O . GLU A 1 72 ? 12.425 7.253 -9.305 1.00 91.12 72 GLU A O 1
ATOM 552 N N . ARG A 1 73 ? 12.055 5.774 -7.659 1.00 89.00 73 ARG A N 1
ATOM 553 C CA . ARG A 1 73 ? 13.241 4.946 -7.967 1.00 89.00 73 ARG A CA 1
ATOM 554 C C . ARG A 1 73 ? 13.172 4.299 -9.345 1.00 89.00 73 ARG A C 1
ATOM 556 O O . ARG A 1 73 ? 14.203 4.173 -10.000 1.00 89.00 73 ARG A O 1
ATOM 563 N N . ALA A 1 74 ? 11.976 3.931 -9.794 1.00 89.06 74 ALA A N 1
ATOM 564 C CA . ALA A 1 74 ? 11.732 3.410 -11.134 1.00 89.06 74 ALA A CA 1
ATOM 565 C C . ALA A 1 74 ? 11.830 4.491 -12.234 1.00 89.06 74 ALA A C 1
ATOM 567 O O . ALA A 1 74 ? 11.562 4.192 -13.393 1.00 89.06 74 ALA A O 1
ATOM 568 N N . GLN A 1 75 ? 12.264 5.713 -11.886 1.00 87.25 75 GLN A N 1
ATOM 569 C CA . GLN A 1 75 ? 12.426 6.870 -12.775 1.00 87.25 75 GLN A CA 1
ATOM 570 C C . GLN A 1 75 ? 11.108 7.394 -13.359 1.00 87.25 75 GLN A C 1
ATOM 572 O O . GLN A 1 75 ? 11.106 8.081 -14.380 1.00 87.25 75 GLN A O 1
ATOM 577 N N . HIS A 1 76 ? 9.986 7.109 -12.700 1.00 86.00 76 HIS A N 1
ATOM 578 C CA . HIS A 1 76 ? 8.709 7.726 -13.024 1.00 86.00 76 HIS A CA 1
ATOM 579 C C . HIS A 1 76 ? 8.543 9.039 -12.245 1.00 86.00 76 HIS A C 1
ATOM 581 O O . HIS A 1 76 ? 8.947 9.155 -11.088 1.00 86.00 76 HIS A O 1
ATOM 587 N N . SER A 1 77 ? 7.943 10.046 -12.878 1.00 75.94 77 SER A N 1
ATOM 588 C CA . SER A 1 77 ? 7.587 11.319 -12.238 1.00 75.94 77 SER A CA 1
ATOM 589 C C . SER A 1 77 ? 6.167 11.275 -11.667 1.00 75.94 77 SER A C 1
ATOM 591 O O . SER A 1 77 ? 5.333 10.517 -12.146 1.00 75.94 77 SER A O 1
ATOM 593 N N . ILE A 1 78 ? 5.869 12.106 -10.667 1.00 71.00 78 ILE A N 1
ATOM 594 C CA . ILE A 1 78 ? 4.512 12.309 -10.129 1.00 71.00 78 ILE A CA 1
ATOM 595 C C . ILE A 1 78 ? 4.115 13.767 -10.421 1.00 71.00 78 ILE A C 1
ATOM 597 O O . ILE A 1 78 ? 4.926 14.657 -10.153 1.00 71.00 78 ILE A O 1
ATOM 601 N N . PRO A 1 79 ? 2.900 14.061 -10.930 1.00 68.81 79 PRO A N 1
ATOM 602 C CA . PRO A 1 79 ? 1.763 13.157 -11.139 1.00 68.81 79 PRO A CA 1
ATOM 603 C C . PRO A 1 79 ? 1.871 12.302 -12.413 1.00 68.81 79 PRO A C 1
ATOM 605 O O . PRO A 1 79 ? 2.307 12.786 -13.452 1.00 68.81 79 PRO A O 1
ATOM 608 N N . ASP A 1 80 ? 1.414 11.052 -12.322 1.00 80.75 80 ASP A N 1
A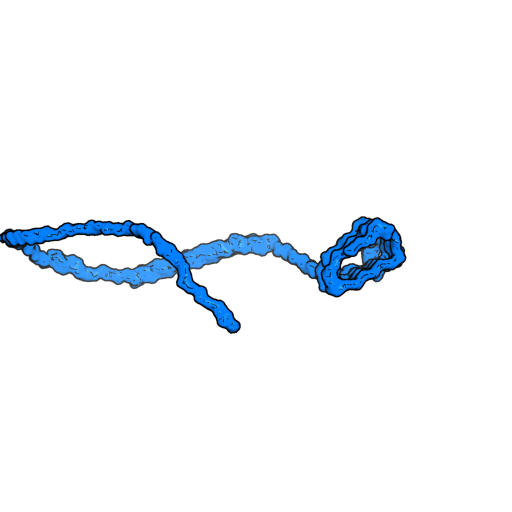TOM 609 C CA . ASP A 1 80 ? 1.304 10.088 -13.426 1.00 80.75 80 ASP A CA 1
ATOM 610 C C . ASP A 1 80 ? -0.007 9.306 -13.242 1.00 80.75 80 ASP A C 1
ATOM 612 O O . ASP A 1 80 ? -0.368 8.948 -12.117 1.00 80.75 80 ASP A O 1
ATOM 616 N N . ASP A 1 81 ? -0.751 9.081 -14.324 1.00 85.62 81 ASP A N 1
ATOM 617 C CA . ASP A 1 81 ? -2.032 8.367 -14.320 1.00 85.62 81 ASP A CA 1
ATOM 618 C C . ASP A 1 81 ? -1.887 6.883 -13.948 1.00 85.62 81 ASP A C 1
ATOM 620 O O . ASP A 1 81 ? -2.849 6.246 -13.507 1.00 85.62 81 ASP A O 1
ATOM 624 N N . LYS A 1 82 ? -0.668 6.349 -14.046 1.00 88.94 82 LYS A N 1
ATOM 625 C CA . LYS A 1 82 ? -0.301 4.981 -13.671 1.00 88.94 82 LYS A CA 1
ATOM 626 C C . LYS A 1 82 ? 0.061 4.827 -12.197 1.00 88.94 82 LYS A C 1
ATOM 628 O O . LYS A 1 82 ? 0.263 3.698 -11.745 1.00 88.94 82 LYS A O 1
ATOM 633 N N . PHE A 1 83 ? 0.115 5.920 -11.435 1.00 92.94 83 PHE A N 1
ATOM 634 C CA . PHE A 1 83 ? 0.327 5.882 -9.993 1.00 92.94 83 PHE A CA 1
ATOM 635 C C . PHE A 1 83 ? -0.917 6.343 -9.238 1.00 92.94 83 PHE A C 1
ATOM 637 O O . PHE A 1 83 ? -1.277 7.518 -9.213 1.00 92.94 83 PHE A O 1
ATOM 644 N N . ASN A 1 84 ? -1.547 5.408 -8.539 1.00 93.31 84 ASN A N 1
ATOM 645 C CA . ASN A 1 84 ? -2.643 5.689 -7.632 1.00 93.31 84 ASN A CA 1
ATOM 646 C C . ASN A 1 84 ? -2.442 4.919 -6.328 1.00 93.31 84 ASN A C 1
ATOM 648 O O . ASN A 1 84 ? -2.495 3.690 -6.302 1.00 93.31 84 ASN A O 1
ATOM 652 N N . CYS A 1 85 ? -2.244 5.651 -5.235 1.00 91.75 85 CYS A N 1
ATOM 653 C CA . CYS A 1 85 ? -2.244 5.095 -3.892 1.00 91.75 85 CYS A CA 1
ATOM 654 C C . CYS A 1 85 ? -3.237 5.865 -3.025 1.00 91.75 85 CYS A C 1
ATOM 656 O O . CYS A 1 85 ? -3.065 7.055 -2.754 1.00 91.75 85 CYS A O 1
ATOM 658 N N . ALA A 1 86 ? -4.289 5.172 -2.601 1.00 88.75 86 ALA A N 1
ATOM 659 C CA . ALA A 1 86 ? -5.349 5.705 -1.770 1.00 88.75 86 ALA A CA 1
ATOM 660 C C . ALA A 1 86 ? -5.571 4.786 -0.565 1.00 88.75 86 ALA A C 1
ATOM 662 O O . ALA A 1 86 ? -5.847 3.599 -0.713 1.00 88.75 86 ALA A O 1
ATOM 663 N N . GLY A 1 87 ? -5.486 5.354 0.633 1.00 82.50 87 GLY A N 1
ATOM 664 C CA . GLY A 1 87 ? -5.973 4.756 1.874 1.00 82.50 87 GLY A CA 1
ATOM 665 C C . GLY A 1 87 ? -6.812 5.776 2.636 1.00 82.50 87 GLY A C 1
ATOM 666 O O . GLY A 1 87 ? -6.846 6.960 2.269 1.00 82.50 87 GLY A O 1
ATOM 667 N N . LYS A 1 88 ? -7.475 5.359 3.721 1.00 75.19 88 LYS A N 1
ATOM 668 C CA . LYS A 1 88 ? -8.057 6.335 4.651 1.00 75.19 88 LYS A CA 1
ATOM 669 C C . LYS A 1 88 ? -6.923 7.219 5.157 1.00 75.19 88 LYS A C 1
ATOM 671 O O . LYS A 1 88 ? -5.947 6.753 5.729 1.00 75.19 88 LYS A O 1
ATOM 676 N N . LYS A 1 89 ? -7.003 8.521 4.911 1.00 62.16 89 LYS A N 1
ATOM 677 C CA . LYS A 1 89 ? -5.956 9.429 5.378 1.00 62.16 89 LYS A CA 1
ATOM 678 C C . LYS A 1 89 ? -5.955 9.384 6.908 1.00 62.16 89 LYS A C 1
ATOM 680 O O . LYS A 1 89 ? -6.997 9.662 7.507 1.00 62.16 89 LYS A O 1
ATOM 685 N N . VAL A 1 90 ? -4.806 9.103 7.543 1.00 59.12 90 VAL A N 1
ATOM 686 C CA . VAL A 1 90 ? -4.581 9.636 8.895 1.00 59.12 90 VAL A CA 1
ATOM 687 C C . VAL A 1 90 ? -4.773 11.124 8.711 1.00 59.12 90 VAL A C 1
ATOM 689 O O . VAL A 1 90 ? -3.971 11.760 8.030 1.00 59.12 90 VAL A O 1
ATOM 692 N N . GLN A 1 91 ? -5.861 11.690 9.227 1.00 52.12 91 GLN A N 1
ATOM 693 C CA . GLN A 1 91 ? -5.893 13.133 9.350 1.00 52.12 91 GLN A CA 1
ATOM 694 C C . GLN A 1 91 ? -4.708 13.466 10.248 1.00 52.12 91 GLN A C 1
ATOM 696 O O . GLN A 1 91 ? -4.723 13.024 11.403 1.00 52.12 91 GLN A O 1
ATOM 701 N N . PRO A 1 92 ? -3.662 14.155 9.748 1.00 52.09 92 PRO A N 1
ATOM 702 C CA . PRO A 1 92 ? -2.591 14.577 10.623 1.00 52.09 92 PRO A CA 1
ATOM 703 C C . PRO A 1 92 ? -3.287 15.358 11.728 1.00 52.09 92 PRO A C 1
ATOM 705 O O . PRO A 1 92 ? -3.993 16.330 11.440 1.00 52.09 92 PRO A O 1
ATOM 708 N N . LYS A 1 93 ? -3.192 14.879 12.977 1.00 52.28 93 LYS A N 1
ATOM 709 C CA . LYS A 1 93 ? -3.647 15.654 14.131 1.00 52.28 93 LYS A CA 1
ATOM 710 C C . LYS A 1 93 ? -2.915 16.975 13.990 1.00 52.28 93 LYS A C 1
ATOM 712 O O . LYS A 1 93 ? -1.700 17.007 14.175 1.00 52.28 93 LYS A O 1
ATOM 717 N N . LYS A 1 94 ? -3.632 18.019 13.553 1.00 56.78 94 LYS A N 1
ATOM 718 C CA . LYS A 1 94 ? -3.067 19.354 13.380 1.00 56.78 94 LYS A CA 1
ATOM 719 C C . LYS A 1 94 ? -2.326 19.638 14.682 1.00 56.78 94 LYS A C 1
ATOM 721 O O . LYS A 1 94 ? -2.979 19.571 15.728 1.00 56.78 94 LYS A O 1
ATOM 726 N N . PRO A 1 95 ? -0.997 19.855 14.663 1.00 58.19 95 PRO A N 1
ATOM 727 C CA . PRO A 1 95 ? -0.311 20.240 15.878 1.00 58.19 95 PRO A CA 1
ATOM 728 C C . PRO A 1 95 ? -1.036 21.491 16.354 1.00 58.19 95 PRO A C 1
ATOM 730 O O . PRO A 1 95 ? -1.182 22.447 15.586 1.00 58.19 95 PRO A O 1
ATOM 733 N N . PHE A 1 96 ? -1.606 21.432 17.559 1.00 56.38 96 PHE A N 1
ATOM 734 C CA . PHE A 1 96 ? -2.292 22.584 18.123 1.00 56.38 96 PHE A CA 1
ATOM 735 C C . PHE A 1 96 ? -1.351 23.783 17.975 1.00 56.38 96 PHE A C 1
ATOM 737 O O . PHE A 1 96 ? -0.153 23.640 18.257 1.00 56.38 96 PHE A O 1
ATOM 744 N N . PRO A 1 97 ? -1.839 24.930 17.468 1.00 54.81 97 PRO A N 1
ATOM 745 C CA . PRO A 1 97 ? -0.990 26.093 17.281 1.00 54.81 97 PRO A CA 1
ATOM 746 C C . PRO A 1 97 ? -0.288 26.357 18.609 1.00 54.81 97 PRO A C 1
ATOM 748 O O . PRO A 1 97 ? -0.931 26.319 19.656 1.00 54.81 97 PRO A O 1
ATOM 751 N N . LYS A 1 98 ? 1.029 26.584 18.584 1.00 55.06 98 LYS A N 1
ATOM 752 C CA . LYS A 1 98 ? 1.854 26.752 19.796 1.00 55.06 98 LYS A CA 1
ATOM 753 C C . LYS A 1 98 ? 1.262 27.783 20.780 1.00 55.06 98 LYS A C 1
ATOM 755 O O . LYS A 1 98 ? 1.476 27.677 21.980 1.00 55.06 98 LYS A O 1
ATOM 760 N N . ALA A 1 99 ? 0.444 28.715 20.282 1.00 55.88 99 ALA A N 1
ATOM 761 C CA . ALA A 1 99 ? -0.343 29.668 21.062 1.00 55.88 99 ALA A CA 1
ATOM 762 C C . ALA A 1 99 ? -1.441 29.041 21.959 1.00 55.88 99 ALA A C 1
ATOM 764 O O . ALA A 1 99 ? -1.673 29.527 23.062 1.00 55.88 99 ALA A O 1
ATOM 765 N N . ALA A 1 100 ? -2.094 27.950 21.544 1.00 53.38 100 ALA A N 1
ATOM 766 C CA . ALA A 1 100 ? -3.147 27.283 22.320 1.00 53.38 100 ALA A CA 1
ATOM 767 C C . ALA A 1 100 ? -2.598 26.496 23.525 1.00 53.38 100 ALA A C 1
ATOM 769 O O . ALA A 1 100 ? -3.275 26.363 24.543 1.00 53.38 100 ALA A O 1
ATOM 770 N N . ILE A 1 101 ? -1.353 26.016 23.436 1.00 53.16 101 ILE A N 1
ATOM 771 C CA . ILE A 1 101 ? -0.676 25.288 24.522 1.00 53.16 101 ILE A CA 1
ATOM 772 C C . ILE A 1 101 ? -0.309 26.243 25.673 1.00 53.16 101 ILE A C 1
ATOM 774 O O . ILE A 1 101 ? -0.384 25.862 26.838 1.00 53.16 101 ILE A O 1
ATOM 778 N N . ILE A 1 102 ? 0.013 27.502 25.363 1.00 52.00 102 ILE A N 1
ATOM 779 C CA . ILE A 1 102 ? 0.378 28.524 26.359 1.00 52.00 102 ILE A CA 1
ATOM 780 C C . ILE A 1 102 ? -0.869 29.099 27.058 1.00 52.00 102 ILE A C 1
ATOM 782 O O . ILE A 1 102 ? -0.831 29.398 28.248 1.00 52.00 102 ILE A O 1
ATOM 786 N N . GLY A 1 103 ? -2.002 29.210 26.355 1.00 54.00 103 GLY A N 1
ATOM 787 C CA . GLY A 1 103 ? -3.250 29.710 26.949 1.00 54.00 103 GLY A CA 1
ATOM 788 C C . GLY A 1 103 ? -3.848 28.774 28.009 1.00 54.00 103 GLY A C 1
ATOM 789 O O . GLY A 1 103 ? -4.366 29.235 29.027 1.00 54.00 103 GLY A O 1
ATOM 790 N N . MET A 1 104 ? -3.731 27.457 27.810 1.00 55.38 104 MET A N 1
ATOM 791 C CA . MET A 1 104 ? -4.290 26.454 28.727 1.00 55.38 104 MET A CA 1
ATOM 792 C C . MET A 1 104 ? -3.474 26.286 30.017 1.00 55.38 104 MET A C 1
ATOM 794 O O . MET A 1 104 ? -4.050 25.982 31.060 1.00 55.38 104 MET A O 1
ATOM 798 N N . SER A 1 105 ? -2.156 26.509 29.981 1.00 59.47 105 SER A N 1
ATOM 799 C CA . SER A 1 105 ? -1.287 26.309 31.150 1.00 59.47 105 SER A CA 1
ATOM 800 C C . SER A 1 105 ? -1.411 27.414 32.203 1.00 59.47 105 SER A C 1
ATOM 802 O O . SER A 1 105 ? -1.219 27.143 33.384 1.00 59.47 105 SER A O 1
ATOM 804 N N . ILE A 1 106 ? -1.769 28.639 31.803 1.00 60.59 106 ILE A N 1
ATOM 805 C CA . ILE A 1 106 ? -1.891 29.792 32.715 1.00 60.59 106 ILE A CA 1
ATOM 806 C C . ILE A 1 106 ? -3.356 30.080 33.071 1.00 60.59 106 ILE A C 1
ATOM 808 O O . ILE A 1 106 ? -3.655 30.454 34.206 1.00 60.59 106 ILE A O 1
ATOM 812 N N . GLY A 1 107 ? -4.291 29.870 32.139 1.00 63.59 107 GLY A N 1
ATOM 813 C CA . GLY A 1 107 ? -5.705 30.184 32.362 1.00 63.59 107 GLY A CA 1
ATOM 814 C C . GLY A 1 107 ? -6.364 29.303 33.427 1.00 63.59 107 GLY A C 1
ATOM 815 O O . GLY A 1 107 ? -7.075 29.806 34.296 1.00 63.59 107 GLY A O 1
ATOM 816 N N . ILE A 1 108 ? -6.098 27.994 33.403 1.00 69.31 108 ILE A N 1
ATOM 817 C CA . ILE A 1 108 ? -6.763 27.031 34.294 1.00 69.31 108 ILE A CA 1
ATOM 818 C C . ILE A 1 108 ? -6.348 27.227 35.770 1.00 69.31 108 ILE A C 1
ATOM 820 O O . ILE A 1 108 ? -7.244 27.316 36.614 1.00 69.31 108 ILE A O 1
ATOM 824 N N . PRO A 1 109 ? -5.052 27.381 36.122 1.00 76.50 109 PRO A N 1
ATOM 825 C CA . PRO A 1 109 ? -4.653 27.633 37.509 1.00 76.50 109 PRO A CA 1
ATOM 826 C C . PRO A 1 109 ? -5.205 28.946 38.080 1.00 76.50 109 PRO A C 1
ATOM 828 O O . PRO A 1 109 ? -5.599 28.982 39.245 1.00 76.50 109 PRO A O 1
ATOM 831 N N . LEU A 1 110 ? -5.284 30.011 37.271 1.00 78.00 110 LEU A N 1
ATOM 832 C CA . LEU A 1 110 ? -5.814 31.306 37.714 1.00 78.00 110 LEU A CA 1
ATOM 833 C C . LEU A 1 110 ? -7.316 31.244 38.003 1.00 78.00 110 LEU A C 1
ATOM 835 O O . LEU A 1 110 ? -7.761 31.744 39.036 1.00 78.00 110 LEU A O 1
ATOM 839 N N . VAL A 1 111 ? -8.098 30.587 37.142 1.00 82.38 111 VAL A N 1
ATOM 840 C CA . VAL A 1 111 ? -9.542 30.418 37.370 1.00 82.38 111 VAL A CA 1
ATOM 841 C C . VAL A 1 111 ? -9.799 29.579 38.625 1.00 82.38 111 VAL A C 1
ATOM 843 O O . VAL A 1 111 ? -10.644 29.948 39.441 1.00 82.38 111 VAL A O 1
ATOM 846 N N . ILE A 1 112 ? -9.038 28.500 38.837 1.00 84.31 112 ILE A N 1
ATOM 847 C CA . ILE A 1 112 ? -9.148 27.676 40.051 1.00 84.31 112 ILE A CA 1
ATOM 848 C C . ILE A 1 112 ? -8.794 28.494 41.300 1.00 84.31 112 ILE A C 1
ATOM 850 O O . ILE A 1 112 ? -9.541 28.463 42.277 1.00 84.31 112 ILE A O 1
ATOM 854 N N . ALA A 1 113 ? -7.705 29.268 41.273 1.00 85.56 113 ALA A N 1
ATOM 855 C CA . ALA A 1 113 ? -7.308 30.111 42.400 1.00 85.56 113 ALA A CA 1
ATOM 856 C C . ALA A 1 113 ? -8.386 31.151 42.757 1.00 85.56 113 ALA A C 1
ATOM 858 O O . ALA A 1 113 ? -8.714 31.325 43.933 1.00 85.56 113 ALA A O 1
ATOM 859 N N . VAL A 1 114 ? -8.994 31.794 41.753 1.00 87.06 114 VAL A N 1
ATOM 860 C CA . VAL A 1 114 ? -10.099 32.745 41.955 1.00 87.06 114 VAL A CA 1
ATOM 861 C C . VAL A 1 114 ? -11.328 32.050 42.549 1.00 87.06 114 VAL A C 1
ATOM 863 O O . VAL A 1 114 ? -11.908 32.558 43.509 1.00 87.06 114 VAL A O 1
ATOM 866 N N . LEU A 1 115 ? -11.706 30.870 42.050 1.00 88.50 115 LEU A N 1
ATOM 867 C CA . LEU A 1 115 ? -12.834 30.102 42.593 1.00 88.50 115 LEU A CA 1
ATOM 868 C C . LEU A 1 115 ? -12.608 29.690 44.055 1.00 88.50 115 LEU A C 1
ATOM 870 O O . LEU A 1 115 ? -13.519 29.815 44.876 1.00 88.50 115 LEU A O 1
ATOM 874 N N . VAL A 1 116 ? -11.394 29.258 44.406 1.00 88.31 116 VAL A N 1
ATOM 875 C CA . VAL A 1 116 ? -11.028 28.905 45.788 1.00 88.31 116 VAL A CA 1
ATOM 876 C C . VAL A 1 116 ? -11.076 30.132 46.702 1.00 88.31 116 VAL A C 1
ATOM 878 O O . VAL A 1 116 ? -11.634 30.059 47.800 1.00 88.31 116 VAL A O 1
ATOM 881 N N . LEU A 1 117 ? -10.560 31.281 46.254 1.00 87.56 117 LEU A N 1
ATOM 882 C CA . LEU A 1 117 ? -10.637 32.531 47.016 1.00 87.56 117 LEU A CA 1
ATOM 883 C C . LEU A 1 117 ? -12.089 32.965 47.254 1.00 87.56 117 LEU A C 1
ATOM 885 O O . LEU A 1 117 ? -12.447 33.292 48.387 1.00 87.56 117 LEU A O 1
ATOM 889 N N . LEU A 1 118 ? -12.942 32.911 46.227 1.00 87.81 118 LEU A N 1
ATOM 890 C CA . LEU A 1 118 ? -14.368 33.227 46.356 1.00 87.81 118 LEU A CA 1
ATOM 891 C C . LEU A 1 118 ? -15.089 32.263 47.306 1.00 87.81 118 LEU A C 1
ATOM 893 O O . LEU A 1 118 ? -15.913 32.701 48.110 1.00 87.81 118 LEU A O 1
ATOM 897 N N . TYR A 1 119 ? -14.759 30.970 47.265 1.00 87.00 119 TYR A N 1
ATOM 898 C CA . TYR A 1 119 ? -15.310 29.977 48.188 1.00 87.00 119 TYR A CA 1
ATOM 899 C C . TYR A 1 119 ? -14.948 30.288 49.649 1.00 87.00 119 TYR A C 1
ATOM 901 O O . TYR A 1 119 ? -15.820 30.289 50.523 1.00 87.00 119 TYR A O 1
ATOM 909 N N . ILE A 1 120 ? -13.680 30.622 49.924 1.00 83.12 120 ILE A N 1
ATOM 910 C CA . ILE A 1 120 ? -13.221 30.983 51.274 1.00 83.12 120 ILE A CA 1
ATOM 911 C C . ILE A 1 120 ? -13.875 32.284 51.745 1.00 83.12 120 ILE A C 1
ATOM 913 O O . ILE A 1 120 ? -14.314 32.355 52.895 1.00 83.12 120 ILE A O 1
ATOM 917 N N . GLN A 1 121 ? -13.961 33.306 50.886 1.00 80.31 121 GLN A N 1
ATOM 918 C CA . GLN A 1 121 ? -14.607 34.569 51.247 1.00 80.31 121 GLN A CA 1
ATOM 919 C C . GLN A 1 121 ? -16.087 34.372 51.566 1.00 80.31 121 GLN A C 1
ATOM 921 O O . GLN A 1 121 ? -16.523 34.793 52.634 1.00 80.31 121 GLN A O 1
ATOM 926 N N . ARG A 1 122 ? -16.839 33.649 50.723 1.00 74.69 122 ARG A N 1
ATOM 927 C CA . ARG A 1 122 ? -18.247 33.327 51.003 1.00 74.69 122 ARG A CA 1
ATOM 928 C C . ARG A 1 122 ? -18.406 32.617 52.343 1.00 74.69 122 ARG A C 1
ATOM 930 O O . ARG A 1 122 ? -19.211 33.049 53.159 1.00 74.69 122 ARG A O 1
ATOM 937 N N . LYS A 1 123 ? -17.581 31.601 52.620 1.00 68.38 123 LYS A N 1
ATOM 938 C CA . LYS A 1 123 ? -17.602 30.877 53.901 1.00 68.38 123 LYS A CA 1
ATOM 939 C C . LYS A 1 123 ? -17.290 31.783 55.098 1.00 68.38 123 LYS A C 1
ATOM 941 O O . LYS A 1 123 ? -17.884 31.611 56.161 1.00 68.38 123 LYS A O 1
ATOM 946 N N . LYS A 1 124 ? -16.373 32.745 54.948 1.00 61.91 124 LYS A N 1
ATOM 947 C CA . LYS A 1 124 ? -16.060 33.729 55.995 1.00 61.91 124 LYS A CA 1
ATOM 948 C C . LYS A 1 124 ? -17.219 34.699 56.228 1.00 61.91 124 LYS A C 1
ATOM 950 O O . LYS A 1 124 ? -17.536 34.953 57.384 1.00 61.91 124 LYS A O 1
ATOM 955 N N . THR A 1 125 ? -17.885 35.179 55.181 1.00 57.31 125 THR A N 1
ATOM 956 C CA . THR A 1 125 ? -19.055 36.063 55.315 1.00 57.31 125 THR A CA 1
ATOM 957 C C . THR A 1 125 ? -20.228 35.344 55.981 1.00 57.31 125 THR A C 1
ATOM 959 O O . THR A 1 125 ? -20.853 35.905 56.874 1.00 57.31 125 THR A O 1
ATOM 962 N N . THR A 1 126 ? -20.477 34.073 55.645 1.00 54.72 126 THR A N 1
ATOM 963 C CA . THR A 1 126 ? -21.514 33.271 56.318 1.00 54.72 126 THR A CA 1
ATOM 964 C C . THR A 1 126 ? -21.174 32.998 57.787 1.00 54.72 126 THR A C 1
ATOM 966 O O . THR A 1 126 ? -22.069 32.974 58.621 1.00 54.72 126 THR A O 1
ATOM 969 N N . ARG A 1 127 ? -19.889 32.833 58.141 1.00 54.47 127 ARG A N 1
ATOM 970 C CA . ARG A 1 127 ? -19.469 32.696 59.549 1.00 54.47 127 ARG A CA 1
ATOM 971 C C . ARG A 1 127 ? -19.640 33.990 60.344 1.00 54.47 127 ARG A C 1
ATOM 973 O O . ARG A 1 127 ? -20.153 33.928 61.449 1.00 54.47 127 ARG A O 1
ATOM 980 N N . ARG A 1 128 ? -19.274 35.138 59.764 1.00 53.12 128 ARG A N 1
ATOM 981 C CA . ARG A 1 128 ? -19.425 36.464 60.392 1.00 53.12 128 ARG A CA 1
ATOM 982 C C . ARG A 1 128 ? -20.889 36.864 60.597 1.00 53.12 128 ARG A C 1
ATOM 984 O O . ARG A 1 128 ? -21.177 37.607 61.520 1.00 53.12 128 ARG A O 1
ATOM 991 N N . LEU A 1 129 ? -21.797 36.389 59.740 1.00 53.47 129 LEU A N 1
ATOM 992 C CA . LEU A 1 129 ? -23.238 36.626 59.884 1.00 53.47 129 LEU A CA 1
ATOM 993 C C . LEU A 1 129 ? -23.879 35.731 60.965 1.00 53.47 129 LEU A C 1
ATOM 995 O O . LEU A 1 129 ? -24.893 36.105 61.537 1.00 53.47 129 LEU A O 1
ATOM 999 N N . ASN A 1 130 ? -23.287 34.564 61.246 1.00 50.53 130 ASN A N 1
ATOM 1000 C CA . ASN A 1 130 ? -23.800 33.576 62.205 1.00 50.53 130 ASN A CA 1
ATOM 1001 C C . ASN A 1 130 ? -23.145 33.662 63.598 1.00 50.53 130 ASN A C 1
ATOM 1003 O O . ASN A 1 130 ? -23.464 32.855 64.469 1.00 50.53 130 ASN A O 1
ATOM 1007 N N . GLU A 1 131 ? -22.232 34.609 63.821 1.00 51.12 131 GLU A N 1
ATOM 1008 C CA . GLU A 1 131 ? -21.755 34.957 65.161 1.00 51.12 131 GLU A CA 1
ATOM 1009 C C . GLU A 1 131 ? -22.844 35.793 65.847 1.00 51.12 131 GLU A C 1
ATOM 1011 O O . GLU A 1 131 ? -22.878 37.019 65.757 1.00 51.12 131 GLU A O 1
ATOM 1016 N N . ALA A 1 132 ? -23.797 35.104 66.479 1.00 62.12 132 ALA A N 1
ATOM 1017 C CA . ALA A 1 132 ? -24.718 35.734 67.416 1.00 62.12 132 ALA A CA 1
ATOM 1018 C C . ALA A 1 132 ? -23.909 36.365 68.569 1.00 62.12 132 ALA A C 1
ATOM 1020 O O . ALA A 1 132 ? -22.913 35.766 68.992 1.00 62.12 132 ALA A O 1
ATOM 1021 N N . PRO A 1 133 ? -24.291 37.552 69.080 1.00 58.81 133 PRO A N 1
ATOM 1022 C CA . PRO A 1 133 ? -23.624 38.130 70.242 1.00 58.81 133 PRO A CA 1
ATOM 1023 C C . PRO A 1 133 ? -23.681 37.144 71.424 1.00 58.81 133 PRO A C 1
ATOM 1025 O O . PRO A 1 133 ? -24.659 36.396 71.537 1.00 58.81 133 PRO A O 1
ATOM 1028 N N . PRO A 1 134 ? -22.637 37.096 7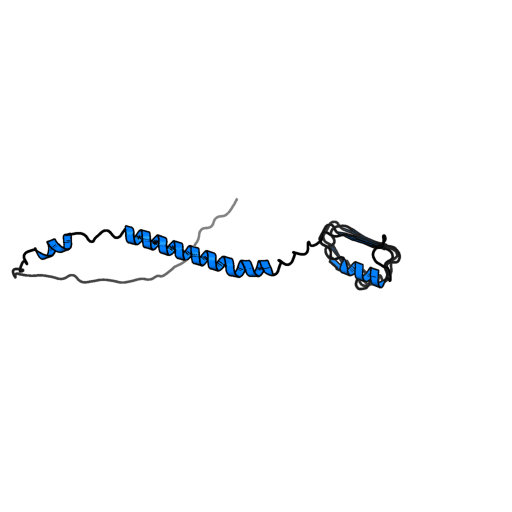2.276 1.00 57.91 134 PRO A N 1
ATOM 1029 C CA . PRO A 1 134 ? -22.583 36.138 73.371 1.00 57.91 134 PRO A CA 1
ATOM 1030 C C . PRO A 1 134 ? -23.776 36.341 74.318 1.00 57.91 134 PRO A C 1
ATOM 1032 O O . PRO A 1 134 ? -24.222 37.479 74.495 1.00 57.91 134 PRO A O 1
ATOM 1035 N N . PRO A 1 135 ? -24.333 35.265 74.900 1.00 62.56 135 PRO A N 1
ATOM 1036 C CA . PRO A 1 135 ? -25.584 35.366 75.633 1.00 62.56 135 PRO A CA 1
ATOM 1037 C C . PRO A 1 135 ? -25.376 36.053 76.989 1.00 62.56 135 PRO A C 1
ATOM 1039 O O . PRO A 1 135 ? -24.370 35.851 77.661 1.00 62.56 135 PRO A O 1
ATOM 1042 N N . GLU A 1 136 ? -26.368 36.832 77.412 1.00 57.72 136 GLU A N 1
ATOM 1043 C CA . GLU A 1 136 ? -26.354 37.735 78.577 1.00 57.72 136 GLU A CA 1
ATOM 1044 C C . GLU A 1 136 ? -26.216 37.043 79.958 1.00 57.72 136 GLU A C 1
ATOM 1046 O O . GLU A 1 136 ? -26.271 37.702 80.995 1.00 57.72 136 GLU A O 1
AT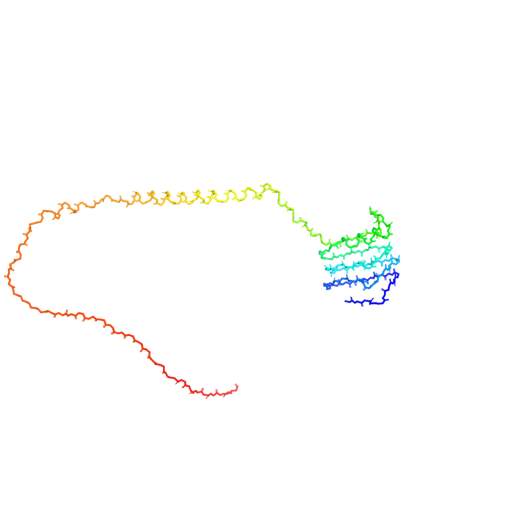OM 1051 N N . TYR A 1 137 ? -26.043 35.716 80.010 1.00 56.09 137 TYR A N 1
ATOM 1052 C CA . TYR A 1 13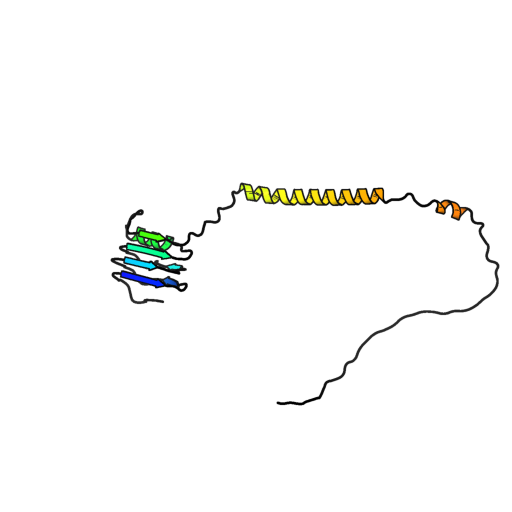7 ? -26.067 34.951 81.264 1.00 56.09 137 TYR A CA 1
ATOM 1053 C C . TYR A 1 137 ? -24.782 35.057 82.095 1.00 56.09 137 TYR A C 1
ATOM 1055 O O . TYR A 1 137 ? -24.837 34.807 83.299 1.00 56.09 137 TYR A O 1
ATOM 1063 N N . ASP A 1 138 ? -23.646 35.447 81.505 1.00 54.59 138 ASP A N 1
ATOM 1064 C CA . ASP A 1 138 ? -22.372 35.537 82.240 1.00 54.59 138 ASP A CA 1
ATOM 1065 C C . ASP A 1 138 ? -22.384 36.649 83.309 1.00 54.59 138 ASP A C 1
ATOM 1067 O O . ASP A 1 138 ? -21.643 36.574 84.284 1.00 54.59 138 ASP A O 1
ATOM 1071 N N . LEU A 1 139 ? -23.292 37.629 83.204 1.00 53.88 139 LEU A N 1
ATOM 1072 C CA . LEU A 1 139 ? -23.481 38.692 84.204 1.00 53.88 139 LEU A CA 1
ATOM 1073 C C . LEU A 1 139 ? -24.349 38.265 85.402 1.00 53.88 139 LEU A C 1
ATOM 1075 O O . LEU A 1 139 ? -24.271 38.872 86.468 1.00 53.88 139 LEU A O 1
ATOM 1079 N N . ALA A 1 140 ? -25.176 37.226 85.254 1.00 53.38 140 ALA A N 1
ATOM 1080 C CA . ALA A 1 140 ? -26.088 36.769 86.307 1.00 53.38 140 ALA A CA 1
ATOM 1081 C C . ALA A 1 140 ? -25.443 35.742 87.256 1.00 53.38 140 ALA A C 1
ATOM 1083 O O . ALA A 1 140 ? -25.893 35.575 88.391 1.00 53.38 140 ALA A O 1
ATOM 1084 N N . LEU A 1 141 ? -24.381 35.065 86.810 1.00 55.50 141 LEU A N 1
ATOM 1085 C CA . LEU A 1 141 ? -23.650 34.067 87.599 1.00 55.50 141 LEU A CA 1
ATOM 1086 C C . LEU A 1 141 ? -22.737 34.690 88.665 1.00 55.50 141 LEU A C 1
ATOM 1088 O O . LEU A 1 141 ? -22.469 34.050 89.681 1.00 55.50 141 LEU A O 1
ATOM 1092 N N . GLU A 1 142 ? -22.312 35.942 88.485 1.00 56.72 142 GLU A N 1
ATOM 1093 C CA . GLU A 1 142 ? -21.452 36.649 89.444 1.00 56.72 142 GLU A CA 1
ATOM 1094 C C . GLU A 1 142 ? -22.225 37.197 90.664 1.00 56.72 142 GLU A C 1
ATOM 1096 O O . GLU A 1 142 ? -21.628 37.558 91.675 1.00 56.72 142 GLU A O 1
ATOM 1101 N N . ALA A 1 143 ? -23.564 37.188 90.617 1.00 59.12 143 ALA A N 1
ATOM 1102 C CA . ALA A 1 143 ? -24.436 37.693 91.682 1.00 59.12 143 ALA A CA 1
ATOM 1103 C C . ALA A 1 143 ? -24.940 36.617 92.668 1.00 59.12 143 ALA A C 1
ATOM 1105 O O . ALA A 1 143 ? -25.766 36.918 93.535 1.00 59.12 143 ALA A O 1
ATOM 1106 N N . LEU A 1 144 ? -24.490 35.360 92.561 1.00 55.81 144 LEU A N 1
ATOM 1107 C CA . LEU A 1 144 ? -24.965 34.295 93.450 1.00 55.81 144 LEU A CA 1
ATOM 1108 C C . LEU A 1 144 ? -24.209 34.292 94.794 1.00 55.81 144 LEU A C 1
ATOM 1110 O O . LEU A 1 144 ? -22.975 34.270 94.810 1.00 55.81 144 LEU A O 1
ATOM 1114 N N . PRO A 1 145 ? -24.912 34.275 95.947 1.00 53.22 145 PRO A N 1
ATOM 1115 C CA . PRO A 1 145 ? -24.264 34.225 97.251 1.00 53.22 145 PRO A CA 1
ATOM 1116 C C . PRO A 1 145 ? -23.527 32.893 97.448 1.00 53.22 145 PRO A C 1
ATOM 1118 O O . PRO A 1 145 ? -24.071 31.807 97.241 1.00 53.22 145 PRO A O 1
ATOM 1121 N N . LYS A 1 146 ? -22.265 32.989 97.871 1.00 51.00 146 LYS A N 1
ATOM 1122 C CA . LYS A 1 146 ? -21.351 31.860 98.076 1.00 51.00 146 LYS A CA 1
ATOM 1123 C C . LYS A 1 146 ? -21.779 31.044 99.302 1.00 51.00 146 LYS A C 1
ATOM 1125 O O . LYS A 1 146 ? -21.685 31.526 100.427 1.00 51.00 146 LYS A O 1
ATOM 1130 N N . TYR A 1 147 ? -22.244 29.813 99.092 1.00 46.81 147 TYR A N 1
ATOM 1131 C CA . TYR A 1 147 ? -22.623 28.901 100.176 1.00 46.81 147 TYR A CA 1
ATOM 1132 C C . TYR A 1 147 ? -21.376 28.205 100.745 1.00 46.81 147 TYR A C 1
ATOM 1134 O O . TYR A 1 147 ? -20.620 27.584 99.996 1.00 46.81 147 TYR A O 1
ATOM 1142 N N . SER A 1 148 ? -21.138 28.304 102.055 1.00 47.41 148 SER A N 1
ATOM 1143 C CA . SER A 1 148 ? -20.073 27.559 102.741 1.00 47.41 148 SER A CA 1
ATOM 1144 C C . SER A 1 148 ? -20.582 26.171 103.155 1.00 47.41 148 SER A C 1
ATOM 1146 O O . SER A 1 148 ? -21.600 26.108 103.852 1.00 47.41 148 SER A O 1
ATOM 1148 N N . PRO A 1 149 ? -19.915 25.063 102.781 1.00 47.50 149 PRO A N 1
ATOM 1149 C CA . PRO A 1 149 ? -20.321 23.727 103.209 1.00 47.50 149 PRO A CA 1
ATOM 1150 C C . PRO A 1 149 ? -20.185 23.572 104.728 1.00 47.50 149 PRO A C 1
ATOM 1152 O O . PRO A 1 149 ? -19.149 23.90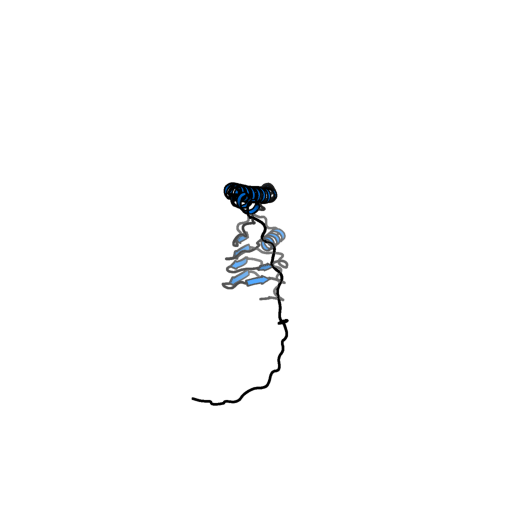4 105.300 1.00 47.50 149 PRO A O 1
ATOM 1155 N N . ARG A 1 150 ? -21.242 23.072 105.374 1.00 40.53 150 ARG A N 1
ATOM 1156 C CA . ARG A 1 150 ? -21.230 22.649 106.777 1.00 40.53 150 ARG A CA 1
ATOM 1157 C C . ARG A 1 150 ? -20.582 21.265 106.848 1.00 40.53 150 ARG A C 1
ATOM 1159 O O . ARG A 1 150 ? -20.981 20.372 106.106 1.00 40.53 150 ARG A O 1
ATOM 1166 N N . GLU A 1 151 ? -19.563 21.134 107.690 1.00 49.75 151 GLU A N 1
ATOM 1167 C CA . GLU A 1 151 ? -18.877 19.874 107.972 1.00 49.75 151 GLU A CA 1
ATOM 1168 C C . GLU A 1 151 ? -19.865 18.881 108.587 1.00 49.75 151 GLU A C 1
ATOM 1170 O O . GLU A 1 151 ? -20.562 19.259 109.522 1.00 49.75 151 GLU A O 1
ATOM 1175 N N . ASP A 1 152 ? -19.969 17.675 108.017 1.00 42.47 152 ASP A N 1
ATOM 1176 C CA . ASP A 1 152 ? -20.174 16.413 108.742 1.00 42.47 152 ASP A CA 1
ATOM 1177 C C . ASP A 1 152 ? -20.263 15.219 107.764 1.00 42.47 152 ASP A C 1
ATOM 1179 O O . ASP A 1 152 ? -21.214 15.065 107.003 1.00 42.47 152 ASP A O 1
ATOM 1183 N N . GLY A 1 153 ? -19.244 14.353 107.820 1.00 36.31 153 GLY A N 1
ATOM 1184 C CA . GLY A 1 153 ? -19.417 12.895 107.854 1.00 36.31 153 GLY A CA 1
ATOM 1185 C C . GLY A 1 153 ? -19.749 12.103 106.578 1.00 36.31 153 GLY A C 1
ATOM 1186 O O . GLY A 1 153 ? -20.891 11.727 106.364 1.00 36.31 153 GLY A O 1
ATOM 1187 N N . GLY A 1 154 ? -18.701 11.621 105.897 1.00 34.97 154 GLY A N 1
ATOM 1188 C CA . GLY A 1 154 ? -18.493 10.169 105.756 1.00 34.97 154 GLY A CA 1
ATOM 1189 C C . GLY A 1 154 ? -19.001 9.418 104.509 1.00 34.97 154 GLY A C 1
ATOM 1190 O O . GLY A 1 154 ? -20.194 9.253 104.296 1.00 34.97 154 GLY A O 1
ATOM 1191 N N . SER A 1 155 ? -18.038 8.743 103.858 1.00 38.62 155 SER A N 1
ATOM 1192 C CA . SER A 1 155 ? -18.055 7.287 103.590 1.00 38.62 155 SER A CA 1
ATOM 1193 C C . SER A 1 155 ? -18.218 6.779 102.137 1.00 38.62 155 SER A C 1
ATOM 1195 O O . SER A 1 155 ? -19.320 6.573 101.646 1.00 38.62 155 SER A O 1
ATOM 1197 N N . VAL A 1 156 ? -17.055 6.383 101.586 1.00 38.50 156 VAL A N 1
ATOM 1198 C CA . VAL A 1 156 ? -16.741 5.088 100.925 1.00 38.50 156 VAL A CA 1
ATOM 1199 C C . VAL A 1 156 ? -16.973 4.922 99.408 1.00 38.50 156 VAL A C 1
ATOM 1201 O O . VAL A 1 156 ? -18.057 4.621 98.929 1.00 38.50 156 VAL A O 1
ATOM 1204 N N . ASN A 1 157 ? -15.835 5.027 98.707 1.00 34.50 157 ASN A N 1
ATOM 1205 C CA . ASN A 1 157 ? -15.206 4.103 97.745 1.00 34.50 157 ASN A CA 1
ATOM 1206 C C . ASN A 1 157 ? -16.042 3.355 96.686 1.00 34.50 157 ASN A C 1
ATOM 1208 O O . ASN A 1 157 ? -16.823 2.461 96.998 1.00 34.50 157 ASN A O 1
ATOM 1212 N N . GLY A 1 158 ? -15.624 3.534 95.429 1.00 31.08 158 GLY A N 1
ATOM 1213 C CA . GLY A 1 158 ? -15.654 2.507 94.383 1.00 31.08 158 GLY A CA 1
ATOM 1214 C C . GLY A 1 158 ? -14.670 2.862 93.254 1.00 31.08 158 GLY A C 1
ATOM 1215 O O . GLY A 1 158 ? -14.857 3.915 92.645 1.00 31.08 158 GLY A O 1
ATOM 1216 N N . PRO A 1 159 ? -13.612 2.068 92.986 1.00 45.12 159 PRO A N 1
ATOM 1217 C CA . PRO A 1 159 ? -12.686 2.327 91.885 1.00 45.12 159 PRO A CA 1
ATOM 1218 C C . PRO A 1 159 ? -13.009 1.508 90.616 1.00 45.12 159 PRO A C 1
ATOM 1220 O O . PRO A 1 159 ? -13.601 0.437 90.699 1.00 45.12 159 PRO A O 1
ATOM 1223 N N . GLU A 1 160 ? -12.636 2.099 89.469 1.00 36.16 160 GLU A N 1
ATOM 1224 C CA . GLU A 1 160 ? -11.936 1.570 88.270 1.00 36.16 160 GLU A CA 1
ATOM 1225 C C . GLU A 1 160 ? -11.940 0.056 87.933 1.00 36.16 160 GLU A C 1
ATOM 1227 O O . GLU A 1 160 ? -11.979 -0.788 88.810 1.00 36.16 160 GLU A O 1
ATOM 1232 N N . SER A 1 161 ? -11.645 -0.449 86.728 1.00 38.91 161 SER A N 1
ATOM 1233 C CA . SER A 1 161 ? -11.677 -0.073 85.302 1.00 38.91 161 SER A CA 1
ATOM 1234 C C . SER A 1 161 ? -10.866 -1.169 84.542 1.00 38.91 161 SER A C 1
ATOM 1236 O O . SER A 1 161 ? -9.873 -1.647 85.077 1.00 38.91 161 SER A O 1
ATOM 1238 N N . VAL A 1 162 ? -11.254 -1.499 83.295 1.00 40.81 162 VAL A N 1
ATOM 1239 C CA . VAL A 1 162 ? -10.434 -2.043 82.163 1.00 40.81 162 VAL A CA 1
ATOM 1240 C C . VAL A 1 162 ? -10.038 -3.551 82.057 1.00 40.81 162 VAL A C 1
ATOM 1242 O O . VAL A 1 162 ? -9.679 -4.202 83.028 1.00 40.81 162 VAL A O 1
ATOM 1245 N N . GLN A 1 163 ? -9.994 -4.000 80.774 1.00 35.00 163 GLN A N 1
ATOM 1246 C CA . GLN A 1 163 ? -9.232 -5.096 80.096 1.00 35.00 163 GLN A CA 1
ATOM 1247 C C . GLN A 1 163 ? -9.912 -6.477 79.943 1.00 35.00 163 GLN A C 1
ATOM 1249 O O . GLN A 1 163 ? -10.567 -6.943 80.858 1.00 35.00 163 GLN A O 1
ATOM 1254 N N . GLY A 1 164 ? -9.821 -7.224 78.829 1.00 34.66 164 GLY A N 1
ATOM 1255 C CA . GLY A 1 164 ? -8.992 -7.185 77.613 1.00 34.66 164 GLY A CA 1
ATOM 1256 C C . GLY A 1 164 ? -9.252 -8.446 76.743 1.00 34.66 164 GLY A C 1
ATOM 1257 O O . GLY A 1 164 ? -10.031 -9.313 77.125 1.00 34.66 164 GLY A O 1
ATOM 1258 N N . SER A 1 165 ? -8.635 -8.499 75.563 1.00 41.50 165 SER A N 1
ATOM 1259 C CA . SER A 1 165 ? -8.967 -9.279 74.350 1.00 41.50 165 SER A CA 1
ATOM 1260 C C . SER A 1 165 ? -8.370 -10.709 74.219 1.00 41.50 165 SER A C 1
ATOM 1262 O O . SER A 1 165 ? -7.468 -11.062 74.966 1.00 41.50 165 SER A O 1
ATOM 1264 N N . GLU A 1 166 ? -8.814 -11.424 73.158 1.00 40.25 166 GLU A N 1
ATOM 1265 C CA . GLU A 1 166 ? -8.114 -12.416 72.276 1.00 40.25 166 GLU A CA 1
ATOM 1266 C C . GLU A 1 166 ? -8.422 -13.951 72.295 1.00 40.25 166 GLU A C 1
ATOM 1268 O O . GLU A 1 166 ? -8.090 -14.681 73.219 1.00 40.25 166 GLU A O 1
ATOM 1273 N N . SER A 1 167 ? -9.013 -14.400 71.161 1.00 39.81 167 SER A N 1
ATOM 1274 C CA . SER A 1 167 ? -8.804 -15.582 70.266 1.00 39.81 167 SER A CA 1
ATOM 1275 C C . SER A 1 167 ? -8.466 -17.005 70.762 1.00 39.81 167 SER A C 1
ATOM 1277 O O . SER A 1 167 ? -7.509 -17.149 71.500 1.00 39.81 167 SER A O 1
ATOM 1279 N N . VAL A 1 168 ? -9.100 -18.046 70.163 1.00 42.88 168 VAL A N 1
ATOM 1280 C CA . VAL A 1 168 ? -8.493 -19.253 69.504 1.00 42.88 168 VAL A CA 1
ATOM 1281 C C . VAL A 1 168 ? -9.561 -20.029 68.678 1.00 42.88 168 VAL A C 1
ATOM 1283 O O . VAL A 1 168 ? -10.730 -20.094 69.047 1.00 42.88 168 VAL A O 1
ATOM 1286 N N . ALA A 1 169 ? -9.138 -20.601 67.542 1.00 37.62 169 ALA A N 1
ATOM 1287 C CA . ALA A 1 169 ? -9.886 -21.388 66.550 1.00 37.62 169 ALA A CA 1
ATOM 1288 C C . ALA A 1 169 ? -10.034 -22.895 66.881 1.00 37.62 169 ALA A C 1
ATOM 1290 O O . ALA A 1 169 ? -9.170 -23.441 67.557 1.00 37.62 169 ALA A O 1
ATOM 1291 N N . SER A 1 170 ? -11.016 -23.605 66.287 1.00 38.66 170 SER A N 1
ATOM 1292 C CA . SER A 1 170 ? -10.845 -25.025 65.892 1.00 38.66 170 SER A CA 1
ATOM 1293 C C . SER A 1 170 ? -11.922 -25.579 64.924 1.00 38.66 170 SER A C 1
ATOM 1295 O O . SER A 1 170 ? -13.105 -25.595 65.237 1.00 38.66 170 SER A O 1
ATOM 1297 N N . THR A 1 171 ? -11.436 -26.029 63.756 1.00 44.09 171 THR A N 1
ATOM 1298 C CA . THR A 1 171 ? -11.748 -27.230 62.930 1.00 44.09 171 THR A CA 1
ATOM 1299 C C . THR A 1 171 ? -13.186 -27.657 62.513 1.00 44.09 171 THR A C 1
ATOM 1301 O O . THR A 1 171 ? -13.918 -28.271 63.269 1.00 44.09 171 THR A O 1
ATOM 1304 N N . HIS A 1 172 ? -13.522 -27.400 61.232 1.00 40.19 172 HIS A N 1
ATOM 1305 C CA . HIS A 1 172 ? -13.738 -28.330 60.081 1.00 40.19 172 HIS A CA 1
ATOM 1306 C C . HIS A 1 172 ? -14.640 -29.615 60.142 1.00 40.19 172 HIS A C 1
ATOM 1308 O O . HIS A 1 172 ? -14.988 -30.086 61.213 1.00 40.19 172 HIS A O 1
ATOM 1314 N N . PRO A 1 173 ? -15.082 -30.175 58.978 1.00 51.81 173 PRO A N 1
ATOM 1315 C CA . PRO A 1 173 ? -16.500 -30.350 58.614 1.00 51.81 173 PRO A CA 1
ATOM 1316 C C . PRO A 1 173 ? -16.918 -31.813 58.335 1.00 51.81 173 PRO A C 1
ATOM 1318 O O . PRO A 1 173 ? -16.066 -32.688 58.239 1.00 51.81 173 PRO A O 1
ATOM 1321 N N . LEU A 1 174 ? -18.211 -32.060 58.079 1.00 38.31 174 LEU A N 1
ATOM 1322 C CA . LEU A 1 174 ? -18.723 -33.174 57.257 1.00 38.31 174 LEU A CA 1
ATOM 1323 C C . LEU A 1 174 ? -20.245 -33.026 57.092 1.00 38.31 174 LEU A C 1
ATOM 1325 O O . LEU A 1 174 ? -20.954 -33.186 58.071 1.00 38.31 174 LEU A O 1
ATOM 1329 N N . GLU A 1 175 ? -20.757 -32.809 55.875 1.00 44.72 175 GLU A N 1
ATOM 1330 C CA . GLU A 1 175 ? -21.849 -33.664 55.392 1.00 44.72 175 GLU A CA 1
ATOM 1331 C C . GLU A 1 175 ? -21.929 -33.690 53.860 1.00 44.72 175 GLU A C 1
ATOM 1333 O O . GLU A 1 175 ? -21.730 -32.706 53.152 1.00 44.72 175 GLU A O 1
ATOM 1338 N N . ARG A 1 176 ? -22.169 -34.903 53.382 1.00 41.25 176 ARG A N 1
ATOM 1339 C CA . ARG A 1 176 ? -22.124 -35.432 52.025 1.00 41.25 176 ARG A CA 1
ATOM 1340 C C . ARG A 1 176 ? -23.563 -35.784 51.655 1.00 41.25 176 ARG A C 1
ATOM 1342 O O . ARG A 1 176 ? -24.142 -36.585 52.381 1.00 41.25 176 ARG A O 1
ATOM 1349 N N . ARG A 1 177 ? -24.071 -35.380 50.482 1.00 47.16 177 ARG A N 1
ATOM 1350 C CA . ARG A 1 177 ? -24.788 -36.311 49.581 1.00 47.16 177 ARG A CA 1
ATOM 1351 C C . ARG A 1 177 ? -25.082 -35.748 48.192 1.00 47.16 177 ARG A C 1
ATOM 1353 O O . ARG A 1 177 ? -25.333 -34.570 48.003 1.00 47.16 177 ARG A O 1
ATOM 1360 N N . ASN A 1 178 ? -25.004 -36.694 47.269 1.00 48.19 178 ASN A N 1
ATOM 1361 C CA . ASN A 1 178 ? -24.962 -36.644 45.818 1.00 48.19 178 ASN A CA 1
ATOM 1362 C C . ASN A 1 178 ? -26.310 -37.066 45.204 1.00 48.19 178 ASN A C 1
ATOM 1364 O O . ASN A 1 178 ? -27.002 -37.880 45.815 1.00 48.19 178 ASN A O 1
ATOM 1368 N N . ASN A 1 179 ? -26.492 -36.663 43.937 1.00 40.81 179 ASN A N 1
ATOM 1369 C CA . ASN A 1 179 ? -27.262 -37.282 42.835 1.00 40.81 179 ASN A CA 1
ATOM 1370 C C . ASN A 1 179 ? -28.800 -37.231 42.971 1.00 40.81 179 ASN A C 1
ATOM 1372 O O . ASN A 1 179 ? -29.345 -37.582 44.010 1.00 40.81 179 ASN A O 1
ATOM 1376 N N . VAL A 1 180 ? -29.566 -36.788 41.966 1.00 47.31 180 VAL A N 1
ATOM 1377 C CA . VAL A 1 180 ? -29.563 -37.125 40.522 1.00 47.31 180 VAL A CA 1
ATOM 1378 C C . VAL A 1 180 ? -29.707 -35.883 39.647 1.00 47.31 180 VAL A C 1
ATOM 1380 O O . VAL A 1 180 ? -30.470 -34.979 40.049 1.00 47.31 180 VAL A O 1
#